Protein AF-A0A531JCI9-F1 (afdb_monomer_lite)

Sequence (90 aa):
WTLGLLTAGGFKEGTDYVCAQAPTDWGKPGFILNSDSVVFFQQKDPDYVEGQKLLASTILSPEFQTIFNQTKGSIPARLDVDLSNGFNPC

pLDDT: mean 92.93, std 5.0, range [74.31, 98.62]

Structure (mmCIF, N/CA/C/O backbone):
data_AF-A0A531JCI9-F1
#
_entry.id   AF-A0A531JCI9-F1
#
loop_
_atom_site.group_PDB
_atom_site.id
_atom_site.type_symbol
_atom_site.label_atom_id
_atom_site.label_alt_id
_atom_site.label_comp_id
_atom_site.label_asym_id
_atom_site.label_entity_id
_atom_site.label_seq_id
_atom_site.pdbx_PDB_ins_code
_atom_site.Cartn_x
_atom_site.Cartn_y
_atom_site.Cartn_z
_atom_site.occupancy
_atom_site.B_iso_or_equiv
_atom_site.auth_seq_id
_atom_site.auth_comp_id
_atom_site.auth_asym_id
_atom_site.auth_atom_id
_atom_site.pdbx_PDB_model_num
ATOM 1 N N . TRP A 1 1 ? -3.023 4.155 -7.560 1.00 74.31 1 TRP A N 1
ATOM 2 C CA . TRP A 1 1 ? -4.425 4.038 -8.045 1.00 74.31 1 TRP A CA 1
ATOM 3 C C . TRP A 1 1 ? -4.468 3.700 -9.527 1.00 74.31 1 TRP A C 1
ATOM 5 O O . TRP A 1 1 ? -4.965 2.632 -9.842 1.00 74.31 1 TRP A O 1
ATOM 15 N N . THR A 1 2 ? -3.918 4.531 -10.424 1.00 90.75 2 THR A N 1
ATOM 16 C CA . THR A 1 2 ? -3.874 4.228 -11.873 1.00 90.75 2 THR A CA 1
ATOM 17 C C . THR A 1 2 ? -3.198 2.891 -12.174 1.00 90.75 2 THR A C 1
ATOM 19 O O . THR A 1 2 ? -3.726 2.112 -12.956 1.00 90.75 2 THR A O 1
ATOM 22 N N . LEU A 1 3 ? -2.089 2.584 -11.492 1.00 89.69 3 LEU A N 1
ATOM 23 C CA . LEU A 1 3 ? -1.416 1.286 -11.603 1.00 89.69 3 LEU A CA 1
ATOM 24 C C . LEU A 1 3 ? -2.352 0.114 -11.296 1.00 89.69 3 LEU A C 1
ATOM 26 O O . LEU A 1 3 ? -2.453 -0.795 -12.105 1.00 89.69 3 LEU A O 1
ATOM 30 N N . GLY A 1 4 ? -3.112 0.168 -10.197 1.00 89.00 4 GLY A N 1
ATOM 31 C CA . GLY A 1 4 ? -4.077 -0.886 -9.873 1.00 89.00 4 GLY A CA 1
ATOM 32 C C . GLY A 1 4 ? -5.153 -1.090 -10.946 1.00 89.00 4 GLY A C 1
ATOM 33 O O . GLY A 1 4 ? -5.543 -2.224 -11.205 1.00 89.00 4 GLY A O 1
ATOM 34 N N . LEU A 1 5 ? -5.596 -0.021 -11.623 1.00 91.94 5 LEU A N 1
ATOM 35 C CA . LEU A 1 5 ? -6.509 -0.139 -12.768 1.00 91.94 5 LEU A CA 1
ATOM 36 C C . LEU A 1 5 ? -5.849 -0.826 -13.968 1.00 91.94 5 LEU A C 1
ATOM 38 O O . LEU A 1 5 ? -6.473 -1.678 -14.596 1.00 91.94 5 LEU A O 1
ATOM 42 N N . LEU A 1 6 ? -4.603 -0.466 -14.282 1.00 92.62 6 LEU A N 1
ATOM 43 C CA . LEU A 1 6 ? -3.843 -1.068 -15.379 1.00 92.62 6 LEU A CA 1
ATOM 44 C C . LEU A 1 6 ? -3.573 -2.553 -15.109 1.00 92.62 6 LEU A C 1
ATOM 46 O O . LEU A 1 6 ? -3.862 -3.387 -15.966 1.00 92.62 6 LEU A O 1
ATOM 50 N N . THR A 1 7 ? -3.138 -2.893 -13.894 1.00 86.19 7 THR A N 1
ATOM 51 C CA . THR A 1 7 ? -2.935 -4.278 -13.450 1.00 86.19 7 THR A CA 1
ATOM 52 C C . THR A 1 7 ? -4.228 -5.086 -13.543 1.00 86.19 7 THR A C 1
ATOM 54 O O . THR A 1 7 ? -4.230 -6.175 -14.113 1.00 86.19 7 THR A O 1
ATOM 57 N N . ALA A 1 8 ? -5.350 -4.551 -13.045 1.00 90.06 8 ALA A N 1
ATOM 58 C CA . ALA A 1 8 ? -6.652 -5.215 -13.139 1.00 90.06 8 ALA A CA 1
ATOM 59 C C . ALA A 1 8 ? -7.132 -5.381 -14.594 1.00 90.06 8 ALA A C 1
ATOM 61 O O . ALA A 1 8 ? -7.818 -6.351 -14.911 1.00 90.06 8 ALA A O 1
ATOM 62 N N . GLY A 1 9 ? -6.755 -4.454 -15.479 1.00 93.69 9 GLY A N 1
ATOM 63 C CA . GLY A 1 9 ? -7.001 -4.532 -16.918 1.00 93.69 9 GLY A CA 1
ATOM 64 C C . GLY A 1 9 ? -6.053 -5.466 -17.681 1.00 93.69 9 GLY A C 1
ATOM 65 O O . GLY A 1 9 ? -6.240 -5.649 -18.880 1.00 93.69 9 GLY A O 1
ATOM 66 N N . GLY A 1 10 ? -5.052 -6.058 -17.019 1.00 92.06 10 GLY A N 1
ATOM 67 C CA . GLY A 1 10 ? -4.077 -6.963 -17.635 1.00 92.06 10 GLY A CA 1
ATOM 68 C C . GLY A 1 10 ? -2.948 -6.274 -18.409 1.00 92.06 10 GLY A C 1
ATOM 69 O O . GLY A 1 10 ? -2.204 -6.958 -19.114 1.00 92.06 10 GLY A O 1
ATOM 70 N N . PHE A 1 11 ? -2.804 -4.952 -18.280 1.00 93.06 11 PHE A N 1
ATOM 71 C CA . PHE A 1 11 ? -1.698 -4.196 -18.870 1.00 93.06 11 PHE A CA 1
ATOM 72 C C . PHE A 1 11 ? -0.390 -4.480 -18.125 1.00 93.06 11 PHE A C 1
ATOM 74 O O . PHE A 1 11 ? -0.381 -4.663 -16.906 1.00 93.06 11 PHE A O 1
ATOM 81 N N . LYS A 1 12 ? 0.726 -4.488 -18.855 1.00 89.75 12 LYS A N 1
ATOM 82 C CA . LYS A 1 12 ? 2.054 -4.832 -18.340 1.00 89.75 12 LYS A CA 1
ATOM 83 C C . LYS A 1 12 ? 3.003 -3.641 -18.400 1.00 89.75 12 LYS A C 1
ATOM 85 O O . LYS A 1 12 ? 3.215 -3.052 -19.460 1.00 89.75 12 LYS A O 1
ATOM 90 N N . GLU A 1 13 ? 3.622 -3.334 -17.265 1.00 89.00 13 GLU A N 1
ATOM 91 C CA . GLU A 1 13 ? 4.737 -2.387 -17.182 1.00 89.00 13 GLU A CA 1
ATOM 92 C C . GLU A 1 13 ? 5.887 -2.825 -18.110 1.00 89.00 13 GLU A C 1
ATOM 94 O O . GLU A 1 13 ? 6.086 -4.017 -18.361 1.00 89.00 13 GLU A O 1
ATOM 99 N N . GLY A 1 14 ? 6.578 -1.860 -18.713 1.00 90.31 14 GLY A N 1
ATOM 100 C CA . GLY A 1 14 ? 7.654 -2.076 -19.679 1.00 90.31 14 GLY A CA 1
ATOM 101 C C . GLY A 1 14 ? 7.194 -2.530 -21.070 1.00 90.31 14 GLY A C 1
ATOM 102 O O . GLY A 1 14 ? 7.992 -2.504 -22.005 1.00 90.31 14 GLY A O 1
ATOM 103 N N . THR A 1 15 ? 5.925 -2.925 -21.235 1.00 93.81 15 THR A N 1
ATOM 104 C CA . THR A 1 15 ? 5.332 -3.300 -22.534 1.00 93.81 15 THR A CA 1
ATOM 105 C C . THR A 1 15 ? 4.248 -2.314 -22.953 1.00 93.81 15 THR A C 1
ATOM 107 O O . THR A 1 15 ? 4.353 -1.693 -24.007 1.00 93.81 15 THR A O 1
ATOM 110 N N . ASP A 1 16 ? 3.226 -2.152 -22.114 1.00 94.75 16 ASP A N 1
ATOM 111 C CA . ASP A 1 16 ? 2.057 -1.322 -22.402 1.00 94.75 16 ASP A CA 1
ATOM 112 C C . ASP A 1 16 ? 2.164 0.075 -21.776 1.00 94.75 16 ASP A C 1
ATOM 114 O O . ASP A 1 16 ? 1.556 1.028 -22.263 1.00 94.75 16 ASP A O 1
ATOM 118 N N . TYR A 1 17 ? 2.930 0.209 -20.689 1.00 92.38 17 TYR A N 1
ATOM 119 C CA . TYR A 1 17 ? 3.170 1.484 -20.018 1.00 92.38 17 TYR A CA 1
ATOM 120 C C . TYR A 1 17 ? 4.531 1.519 -19.322 1.00 92.38 17 TYR A C 1
ATOM 122 O O . TYR A 1 17 ? 5.123 0.486 -19.024 1.00 92.38 17 TYR A O 1
ATOM 130 N N . VAL A 1 18 ? 4.998 2.730 -19.027 1.00 92.25 18 VAL A N 1
ATOM 131 C CA . VAL A 1 18 ? 6.175 2.994 -18.192 1.00 92.25 18 VAL A CA 1
ATOM 132 C C . VAL A 1 18 ? 5.814 4.018 -17.126 1.00 92.25 18 VAL A C 1
ATOM 134 O O . VAL A 1 18 ? 4.902 4.828 -17.321 1.00 92.25 18 VAL A O 1
ATOM 137 N N . CYS A 1 19 ? 6.546 4.009 -16.018 1.00 89.38 19 CYS A N 1
ATOM 138 C CA . CYS A 1 19 ? 6.392 4.996 -14.956 1.00 89.38 19 CYS A CA 1
ATOM 139 C C . CYS A 1 19 ? 7.662 5.821 -14.827 1.00 89.38 19 CYS A C 1
ATOM 141 O O . CYS A 1 19 ? 8.771 5.296 -14.804 1.00 89.38 19 CYS A O 1
ATOM 143 N N . ALA A 1 20 ? 7.491 7.132 -14.734 1.00 88.06 20 ALA A N 1
ATOM 144 C CA . ALA A 1 20 ? 8.585 8.064 -14.550 1.00 88.06 20 ALA A CA 1
ATOM 145 C C . ALA A 1 20 ? 8.130 9.204 -13.644 1.00 88.06 20 ALA A C 1
ATOM 147 O O . ALA A 1 20 ? 6.938 9.517 -13.560 1.00 88.06 20 ALA A O 1
ATOM 148 N N . GLN A 1 21 ? 9.093 9.840 -12.980 1.00 85.88 21 GLN A N 1
ATOM 149 C CA . GLN A 1 21 ? 8.835 11.075 -12.254 1.00 85.88 21 GLN A CA 1
ATOM 150 C C . GLN A 1 21 ? 8.245 12.110 -13.221 1.00 85.88 21 GLN A C 1
ATOM 152 O O . GLN A 1 21 ? 8.709 12.249 -14.356 1.00 85.88 21 GLN A O 1
ATOM 157 N N . ALA A 1 22 ? 7.226 12.845 -12.770 1.00 88.62 22 ALA A N 1
ATOM 158 C CA . ALA A 1 22 ? 6.703 13.970 -13.534 1.00 88.62 22 ALA A CA 1
ATOM 159 C C . ALA A 1 22 ? 7.842 14.959 -13.866 1.00 88.62 22 ALA A C 1
ATOM 161 O O . ALA A 1 22 ? 8.751 15.121 -13.048 1.00 88.62 22 ALA A O 1
ATOM 162 N N . PRO A 1 23 ? 7.823 15.633 -15.029 1.00 88.88 23 PRO A N 1
ATOM 163 C CA . PRO A 1 23 ? 8.817 16.652 -15.342 1.00 88.88 23 PRO A CA 1
ATOM 164 C C . PRO A 1 23 ? 8.817 17.765 -14.293 1.00 88.88 23 PRO A C 1
ATOM 166 O O . PRO A 1 23 ? 7.761 18.287 -13.936 1.00 88.88 23 PRO A O 1
ATOM 169 N N . THR A 1 24 ? 10.000 18.141 -13.812 1.00 88.06 24 THR A N 1
ATOM 170 C CA . THR A 1 24 ? 10.153 19.164 -12.772 1.00 88.06 24 THR A CA 1
ATOM 171 C C . THR A 1 24 ? 11.395 20.026 -12.986 1.00 88.06 24 THR A C 1
ATOM 173 O O . THR A 1 24 ? 12.398 19.525 -13.490 1.00 88.06 24 THR A O 1
ATOM 176 N N . ASP A 1 25 ? 11.367 21.285 -12.546 1.00 89.50 25 ASP A N 1
ATOM 177 C CA . ASP A 1 25 ? 12.419 22.296 -12.751 1.00 89.50 25 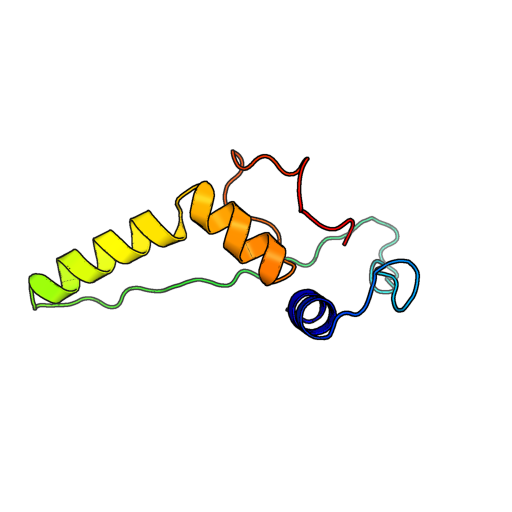ASP A CA 1
ATOM 178 C C . ASP A 1 25 ? 13.346 22.520 -11.538 1.00 89.50 25 ASP A C 1
ATOM 180 O O . ASP A 1 25 ? 14.441 23.056 -11.678 1.00 89.50 25 ASP A O 1
ATOM 184 N N . TRP A 1 26 ? 12.966 22.045 -10.351 1.00 83.44 26 TRP A N 1
ATOM 185 C CA . TRP A 1 26 ? 13.714 22.183 -9.090 1.00 83.44 26 TRP A CA 1
ATOM 186 C C . TRP A 1 26 ? 15.045 21.397 -9.002 1.00 83.44 26 TRP A C 1
ATOM 188 O O . TRP A 1 26 ? 15.713 21.427 -7.965 1.00 83.44 26 TRP A O 1
ATOM 198 N N . GLY A 1 27 ? 15.456 20.704 -10.074 1.00 82.88 27 GLY A N 1
ATOM 199 C CA . GLY A 1 27 ? 16.793 20.104 -10.234 1.00 82.88 27 GLY A CA 1
ATOM 200 C C . GLY A 1 27 ? 17.175 18.996 -9.242 1.00 82.88 27 GLY A C 1
ATOM 201 O O . GLY A 1 27 ? 18.340 18.609 -9.184 1.00 82.88 27 GLY A O 1
ATOM 202 N N . LYS A 1 28 ? 16.227 18.496 -8.440 1.00 84.88 28 LYS A N 1
ATOM 203 C CA . LYS A 1 28 ? 16.443 17.470 -7.410 1.00 84.88 28 LYS A CA 1
ATOM 204 C C . LYS A 1 28 ? 15.370 16.377 -7.498 1.00 84.88 28 LYS A C 1
ATOM 206 O O .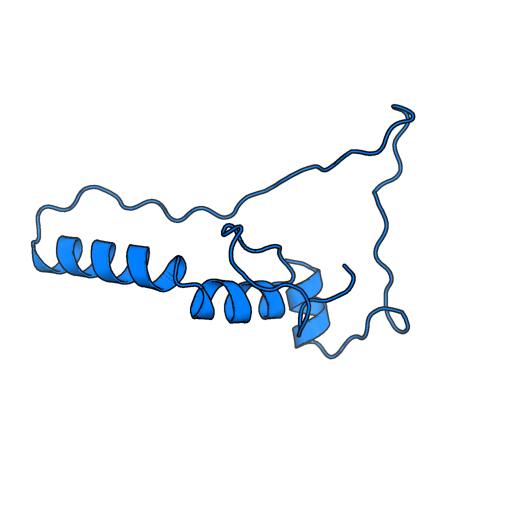 LYS A 1 28 ? 14.251 16.676 -7.920 1.00 84.88 28 LYS A O 1
ATOM 211 N N . PRO A 1 29 ? 15.672 15.134 -7.074 1.00 81.50 29 PRO A N 1
ATOM 212 C CA . PRO A 1 29 ? 14.652 14.110 -6.877 1.00 81.50 29 PRO A CA 1
ATOM 213 C C . PRO A 1 29 ? 13.603 14.588 -5.869 1.00 81.50 29 PRO A C 1
ATOM 215 O O . PRO A 1 29 ? 13.947 15.170 -4.838 1.00 81.50 29 PRO A O 1
ATOM 218 N N . GLY A 1 30 ? 12.333 14.337 -6.167 1.00 84.94 30 GLY A N 1
ATOM 219 C CA . GLY A 1 30 ? 11.211 14.702 -5.312 1.00 84.94 30 GLY A CA 1
ATOM 220 C C . GLY A 1 30 ? 10.167 13.597 -5.305 1.00 84.94 30 GLY A C 1
ATOM 221 O O . GLY A 1 30 ? 9.976 12.908 -6.305 1.00 84.94 30 GLY A O 1
ATOM 222 N N . PHE A 1 31 ? 9.487 13.437 -4.173 1.00 86.75 31 PHE A N 1
ATOM 223 C CA . PHE A 1 31 ? 8.392 12.489 -4.025 1.00 86.75 31 PHE A CA 1
ATOM 224 C C . PHE A 1 31 ? 7.165 13.229 -3.496 1.00 86.75 31 PHE A C 1
ATOM 226 O O . PHE A 1 31 ? 7.198 13.796 -2.403 1.00 86.75 31 PHE A O 1
ATOM 233 N N . ILE A 1 32 ? 6.091 13.249 -4.284 1.00 88.50 32 ILE A N 1
ATOM 234 C CA . ILE A 1 32 ? 4.800 13.787 -3.852 1.00 88.50 32 ILE A CA 1
ATOM 235 C C . ILE A 1 32 ? 4.010 12.616 -3.279 1.00 88.50 32 ILE A C 1
ATOM 237 O O . ILE A 1 32 ? 3.502 11.778 -4.019 1.00 88.50 32 ILE A O 1
ATOM 241 N N . LEU A 1 33 ? 3.937 12.555 -1.952 1.00 90.44 33 LEU A N 1
ATOM 242 C CA . LEU A 1 33 ? 3.188 11.523 -1.250 1.00 90.44 33 LEU A CA 1
ATOM 243 C C . LEU A 1 33 ? 1.716 11.927 -1.137 1.00 90.44 33 LEU A C 1
ATOM 245 O O . LEU A 1 33 ? 1.393 12.981 -0.589 1.00 90.44 33 LEU A O 1
ATOM 249 N N . ASN A 1 34 ? 0.825 11.038 -1.562 1.00 93.31 34 ASN A N 1
ATOM 250 C CA . ASN A 1 34 ? -0.562 11.016 -1.123 1.00 93.31 34 ASN A CA 1
ATOM 251 C C . ASN A 1 34 ? -0.801 9.739 -0.305 1.00 93.31 34 ASN A C 1
ATOM 253 O O . ASN A 1 34 ? -0.303 8.674 -0.657 1.00 93.31 34 ASN A O 1
ATOM 257 N N . SER A 1 35 ? -1.564 9.843 0.782 1.00 94.06 35 SER A N 1
ATOM 258 C CA . SER A 1 35 ? -1.884 8.706 1.647 1.00 94.06 35 SER A CA 1
ATOM 259 C C . SER A 1 35 ? -3.391 8.556 1.766 1.00 94.06 35 SER A C 1
ATOM 261 O O . SER A 1 35 ? -4.077 9.501 2.157 1.00 94.06 35 SER A O 1
ATOM 263 N N . ASP A 1 36 ? -3.890 7.360 1.466 1.00 94.56 36 ASP A N 1
ATOM 264 C CA . ASP A 1 36 ? -5.269 6.982 1.757 1.00 94.56 36 ASP A CA 1
ATOM 265 C C . ASP A 1 36 ? -5.367 6.658 3.260 1.00 94.56 36 ASP A C 1
ATOM 267 O O . ASP A 1 36 ? -4.661 5.782 3.759 1.00 94.56 36 ASP A O 1
ATOM 271 N N . SER A 1 37 ? -6.226 7.372 3.990 1.00 95.31 37 SER A N 1
ATOM 272 C CA . SER A 1 37 ? -6.394 7.214 5.441 1.00 95.31 37 SER A CA 1
ATOM 273 C C . SER A 1 37 ? -7.832 6.838 5.778 1.00 95.31 37 SER A C 1
ATOM 275 O O . SER A 1 37 ? -8.774 7.467 5.297 1.00 95.31 37 SER A O 1
ATOM 277 N N . VAL A 1 38 ? -8.010 5.841 6.646 1.00 96.62 38 VAL A N 1
ATOM 278 C CA . VAL A 1 38 ? -9.324 5.463 7.187 1.00 96.62 38 VAL A CA 1
ATOM 279 C C . VAL A 1 38 ? -9.510 6.144 8.538 1.00 96.62 38 VAL A C 1
ATOM 281 O O . VAL A 1 38 ? -8.718 5.941 9.456 1.00 96.62 38 VAL A O 1
ATOM 284 N N . VAL A 1 39 ? -10.558 6.959 8.657 1.00 97.06 39 VAL A N 1
ATOM 285 C CA . VAL A 1 39 ? -10.886 7.686 9.889 1.00 97.06 39 VAL A CA 1
ATOM 286 C C . VAL A 1 39 ? -12.056 7.007 10.587 1.00 97.06 39 VAL A C 1
ATOM 288 O O . VAL A 1 39 ? -13.114 6.795 9.996 1.00 97.06 39 VAL A O 1
ATOM 291 N N . PHE A 1 40 ? -11.875 6.704 11.869 1.00 97.44 40 PHE A N 1
ATOM 292 C CA . PHE A 1 40 ? -12.904 6.119 12.717 1.00 97.44 40 PHE A CA 1
ATOM 293 C C . PHE A 1 40 ? -13.609 7.211 13.520 1.00 97.44 40 PHE A C 1
ATOM 295 O O . PHE A 1 40 ? -13.039 7.798 14.438 1.00 97.44 40 PHE A O 1
ATOM 302 N N . PHE A 1 41 ? -14.858 7.500 13.163 1.00 97.12 41 PHE A N 1
ATOM 303 C CA . PHE A 1 41 ? -15.689 8.448 13.904 1.00 97.12 41 PHE A CA 1
ATOM 304 C C . PHE A 1 41 ? -16.135 7.847 15.234 1.00 97.12 41 PHE A C 1
ATOM 306 O O . PHE A 1 41 ? -16.465 6.663 15.290 1.00 97.12 41 PHE A O 1
ATOM 313 N N . GLN A 1 42 ? -16.204 8.675 16.276 1.00 97.50 42 GLN A N 1
ATOM 314 C CA . GLN A 1 42 ? -16.588 8.247 17.619 1.00 97.50 42 GLN A CA 1
ATOM 315 C C . GLN A 1 42 ? -17.964 7.562 17.624 1.00 97.50 42 GLN A C 1
ATOM 317 O O . GLN A 1 42 ? -18.944 8.119 17.130 1.00 97.50 42 GLN A O 1
ATOM 322 N N . GLN A 1 43 ? -18.029 6.368 18.214 1.00 97.62 43 GLN A N 1
ATOM 323 C CA . GLN A 1 43 ? -19.253 5.576 18.351 1.00 97.62 43 GLN A CA 1
ATOM 324 C C . GLN A 1 43 ? -19.640 5.421 19.820 1.00 97.62 43 GLN A C 1
ATOM 326 O O . GLN A 1 43 ? -18.791 5.470 20.710 1.00 97.62 43 GLN A O 1
ATOM 331 N N . LYS A 1 44 ? -20.940 5.243 20.065 1.00 97.81 44 LYS A N 1
ATOM 332 C CA . LYS A 1 44 ? -21.486 4.908 21.391 1.00 97.81 44 LYS A CA 1
ATOM 333 C C . LYS A 1 44 ? -21.838 3.430 21.523 1.00 97.81 44 LYS A C 1
ATOM 335 O O . LYS A 1 44 ? -21.882 2.925 22.638 1.00 97.81 44 LYS A O 1
ATOM 340 N N . ASP A 1 45 ? -22.113 2.776 20.398 1.00 98.38 45 ASP A N 1
ATOM 341 C CA . ASP A 1 45 ? -22.440 1.358 20.347 1.00 98.38 45 ASP A CA 1
ATOM 342 C C . ASP A 1 45 ? -21.161 0.521 20.552 1.00 98.38 45 ASP A C 1
ATOM 344 O O . ASP A 1 45 ? -20.213 0.687 19.771 1.00 98.38 45 ASP A O 1
ATOM 348 N N . PRO A 1 46 ? -21.099 -0.341 21.585 1.00 98.06 46 PRO A N 1
ATOM 349 C CA . PRO A 1 46 ? -19.949 -1.204 21.827 1.00 98.06 46 PRO A CA 1
ATOM 350 C C . PRO A 1 46 ? -19.584 -2.087 20.628 1.00 98.06 46 PRO A C 1
ATOM 352 O O . PRO A 1 46 ? -18.397 -2.237 20.344 1.00 98.06 46 PRO A O 1
ATOM 355 N N . ASP A 1 47 ? -20.565 -2.599 19.882 1.00 98.38 47 ASP A N 1
ATOM 356 C CA . ASP A 1 47 ? -20.306 -3.493 18.749 1.00 98.38 47 ASP A CA 1
ATOM 357 C C . ASP A 1 47 ? -19.614 -2.742 17.605 1.00 98.38 47 ASP A C 1
ATOM 359 O O . ASP A 1 47 ? -18.683 -3.254 16.977 1.00 98.38 47 ASP A O 1
ATOM 363 N N . TYR A 1 48 ? -19.989 -1.479 17.372 1.00 98.31 48 TYR A N 1
ATOM 364 C CA . TYR A 1 48 ? -19.282 -0.637 16.408 1.00 98.31 48 TYR A CA 1
ATOM 365 C C . TYR A 1 48 ? -17.875 -0.281 16.874 1.00 98.31 48 TYR A C 1
ATOM 367 O O . TYR A 1 48 ? -16.962 -0.276 16.052 1.00 98.31 48 TYR A O 1
ATOM 375 N N . VAL A 1 49 ?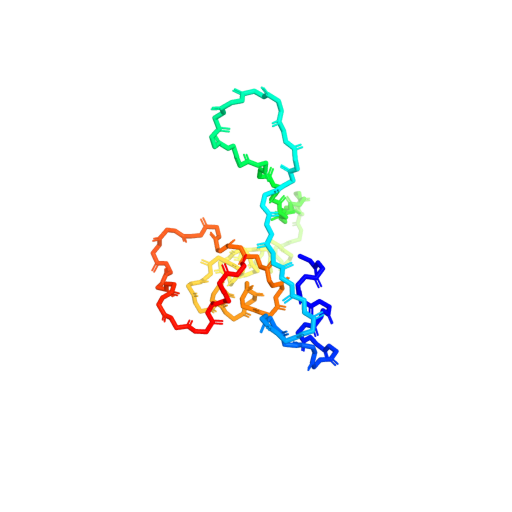 -17.665 -0.017 18.165 1.00 98.44 49 VAL A N 1
ATOM 376 C CA . VAL A 1 49 ? -16.317 0.238 18.698 1.00 98.44 49 VAL A CA 1
ATOM 377 C C . VAL A 1 49 ? -15.409 -0.975 18.481 1.00 98.44 49 VAL A C 1
ATOM 379 O O . VAL A 1 49 ? -14.277 -0.815 18.016 1.00 98.44 49 VAL A O 1
ATOM 382 N N . GLU A 1 50 ? -15.896 -2.184 18.755 1.00 98.44 50 GLU A N 1
ATOM 383 C CA . GLU A 1 50 ? -15.129 -3.410 18.516 1.00 98.44 50 GLU A CA 1
ATOM 384 C C . GLU A 1 50 ? -14.881 -3.649 17.020 1.00 98.44 50 GLU A C 1
ATOM 386 O O . GLU A 1 50 ? -13.753 -3.948 16.622 1.00 98.44 50 GLU A O 1
ATOM 391 N N . GLY A 1 51 ? -15.876 -3.403 16.164 1.00 98.50 51 GLY A N 1
ATOM 392 C CA . GLY A 1 51 ? -15.711 -3.468 14.710 1.00 98.50 51 GLY A CA 1
ATOM 393 C C . GLY A 1 51 ? -14.655 -2.492 14.172 1.00 98.50 51 GLY A C 1
ATOM 394 O O . GLY A 1 51 ? -13.842 -2.864 13.324 1.00 98.50 51 GLY A O 1
ATOM 395 N N . GLN A 1 52 ? -14.603 -1.262 14.694 1.00 98.62 52 GLN A N 1
ATOM 396 C CA . GLN A 1 52 ? -13.583 -0.275 14.322 1.00 98.62 52 GLN A CA 1
ATOM 397 C C . GLN A 1 52 ? -12.172 -0.731 14.717 1.00 98.62 52 GLN A C 1
ATOM 399 O O . GLN A 1 52 ? -11.249 -0.616 13.912 1.00 98.62 52 GLN A O 1
ATOM 404 N N . LYS A 1 53 ? -11.997 -1.298 15.920 1.00 98.31 53 LYS A N 1
ATOM 405 C CA . LYS A 1 53 ? -10.706 -1.854 16.372 1.00 98.31 53 LYS A CA 1
ATOM 406 C C . LYS A 1 53 ? -10.264 -3.039 15.514 1.00 98.31 53 LYS A C 1
ATOM 408 O O . LYS A 1 53 ? -9.092 -3.127 15.131 1.00 98.31 53 LYS A O 1
ATOM 413 N N . LEU A 1 54 ? -11.197 -3.933 15.183 1.00 98.38 54 LEU A N 1
ATOM 414 C CA . LEU A 1 54 ? -10.925 -5.073 14.314 1.00 98.38 54 LEU A CA 1
ATOM 415 C C . LEU A 1 54 ? -10.488 -4.602 12.925 1.00 98.38 54 LEU A C 1
ATOM 417 O O . LEU A 1 54 ? -9.456 -5.048 12.425 1.00 98.38 54 LEU A O 1
ATOM 421 N N . LEU A 1 55 ? -11.215 -3.658 12.323 1.00 98.25 55 LEU A N 1
ATOM 422 C CA . LEU A 1 55 ? -10.837 -3.114 11.023 1.00 98.25 55 LEU A CA 1
ATOM 423 C C . LEU A 1 55 ? -9.475 -2.413 11.086 1.00 98.25 55 LEU A C 1
ATOM 425 O O . LEU A 1 55 ? -8.629 -2.688 10.243 1.00 98.25 55 LEU A O 1
ATOM 429 N N . ALA A 1 56 ? -9.236 -1.565 12.092 1.00 98.06 56 ALA A N 1
ATOM 430 C CA . ALA A 1 56 ? -7.975 -0.841 12.254 1.00 98.06 56 ALA A CA 1
ATOM 431 C C . ALA A 1 56 ? -6.764 -1.783 12.329 1.00 98.06 56 ALA A C 1
ATOM 433 O O . ALA A 1 56 ? -5.762 -1.564 11.649 1.00 98.06 56 ALA A O 1
ATOM 434 N N . SER A 1 57 ? -6.864 -2.851 13.124 1.00 97.81 57 SER A N 1
ATOM 435 C CA . SER A 1 57 ? -5.795 -3.851 13.235 1.00 97.81 57 SER A CA 1
ATOM 436 C C . SER A 1 57 ? -5.633 -4.675 11.954 1.00 97.81 57 SER A C 1
ATOM 438 O O . SER A 1 57 ? -4.507 -4.940 11.537 1.00 97.81 57 SER A O 1
ATOM 440 N N . THR A 1 58 ? -6.738 -5.013 11.285 1.00 98.12 58 THR A N 1
ATOM 441 C CA . THR A 1 58 ? -6.730 -5.793 10.040 1.00 98.12 58 THR A CA 1
ATOM 442 C C . THR A 1 58 ? -6.072 -5.024 8.897 1.00 98.12 58 THR A C 1
ATOM 444 O O . THR A 1 58 ? -5.151 -5.546 8.267 1.00 98.12 58 THR A O 1
ATOM 447 N N . ILE A 1 59 ? -6.479 -3.772 8.649 1.00 97.56 59 ILE A N 1
ATOM 448 C CA . ILE A 1 59 ? -5.962 -2.979 7.519 1.00 97.56 59 ILE A CA 1
ATOM 449 C C . ILE A 1 59 ? -4.496 -2.576 7.694 1.00 97.56 59 ILE A C 1
ATOM 451 O O . ILE A 1 59 ? -3.824 -2.258 6.717 1.00 97.56 59 ILE A O 1
ATOM 455 N N . LEU A 1 60 ? -3.984 -2.597 8.926 1.00 97.25 60 LEU A N 1
ATOM 456 C CA . LEU A 1 60 ? -2.572 -2.381 9.235 1.00 97.25 60 LEU A CA 1
ATOM 457 C C . LEU A 1 60 ? -1.823 -3.690 9.507 1.00 97.25 60 LEU A C 1
ATOM 459 O O . LEU A 1 60 ? -0.690 -3.645 9.973 1.00 97.25 60 LEU A O 1
ATOM 463 N N . SER A 1 61 ? -2.391 -4.862 9.235 1.00 97.94 61 SER A N 1
ATOM 464 C CA . SER A 1 61 ? -1.612 -6.104 9.291 1.00 97.94 61 SER A CA 1
ATOM 465 C C . SER A 1 61 ? -0.575 -6.140 8.151 1.00 97.94 61 SER A C 1
ATOM 467 O O . SER A 1 61 ? -0.851 -5.609 7.071 1.00 97.94 61 SER A O 1
ATOM 469 N N . PRO A 1 62 ? 0.615 -6.748 8.343 1.00 97.12 62 PRO A N 1
ATOM 470 C CA . PRO A 1 62 ? 1.602 -6.891 7.267 1.00 97.12 62 PRO A CA 1
ATOM 471 C C . PRO A 1 62 ? 1.042 -7.614 6.036 1.00 97.12 62 PRO A C 1
ATOM 473 O O . PRO A 1 62 ? 1.299 -7.210 4.904 1.00 97.12 62 PRO A O 1
ATOM 476 N N . GLU A 1 63 ? 0.223 -8.644 6.256 1.00 96.62 63 GLU A N 1
ATOM 477 C CA . GLU A 1 63 ? -0.423 -9.415 5.192 1.00 96.62 63 GLU A CA 1
ATOM 478 C C . GLU A 1 63 ? -1.374 -8.547 4.361 1.00 96.62 63 GLU A C 1
ATOM 480 O O . GLU A 1 63 ? -1.234 -8.471 3.138 1.00 96.62 63 GLU A O 1
ATOM 485 N N . PHE A 1 64 ? -2.287 -7.816 5.015 1.00 97.38 64 PHE A N 1
ATOM 486 C CA . PHE A 1 64 ? -3.198 -6.919 4.306 1.00 97.38 64 PHE A CA 1
ATOM 487 C C . PHE A 1 64 ? -2.434 -5.806 3.588 1.00 97.38 64 PHE A C 1
ATOM 489 O O . PHE A 1 64 ? -2.703 -5.534 2.421 1.00 97.38 64 PHE A O 1
ATOM 496 N N . GLN A 1 65 ? -1.451 -5.189 4.252 1.00 97.81 65 GLN A N 1
ATOM 497 C CA . GLN A 1 65 ? -0.612 -4.156 3.646 1.00 97.81 65 GLN A CA 1
ATOM 498 C C . GLN A 1 65 ? 0.156 -4.678 2.426 1.00 97.81 65 GLN A C 1
ATOM 500 O O . GLN A 1 65 ? 0.361 -3.914 1.490 1.00 97.81 65 GLN A O 1
ATOM 505 N N . THR A 1 66 ? 0.528 -5.955 2.385 1.00 96.56 66 THR A N 1
ATOM 506 C CA . THR A 1 66 ? 1.164 -6.561 1.209 1.00 96.56 66 THR A CA 1
ATOM 507 C C . THR A 1 66 ? 0.165 -6.692 0.061 1.00 96.56 66 THR A C 1
ATOM 509 O O . THR A 1 66 ? 0.322 -6.061 -0.984 1.00 96.56 66 THR A O 1
ATOM 512 N N . ILE A 1 67 ? -0.915 -7.449 0.272 1.00 95.62 67 ILE A N 1
ATOM 513 C CA . ILE A 1 67 ? -1.861 -7.814 -0.795 1.00 95.62 67 ILE A CA 1
ATOM 514 C C . ILE A 1 67 ? -2.607 -6.583 -1.328 1.00 95.62 67 ILE A C 1
ATOM 516 O O . ILE A 1 67 ? -2.773 -6.416 -2.542 1.00 95.62 67 ILE A O 1
ATOM 520 N N . PHE A 1 68 ? -3.039 -5.693 -0.429 1.00 95.44 68 PHE A N 1
ATOM 521 C CA . PHE A 1 68 ? -3.768 -4.485 -0.803 1.00 95.44 68 PHE A CA 1
ATOM 522 C C . PHE A 1 68 ? -2.910 -3.567 -1.673 1.00 95.44 68 PHE A C 1
ATOM 524 O O . PHE A 1 68 ? -3.367 -3.125 -2.725 1.00 95.44 68 PHE A O 1
ATOM 531 N N . ASN A 1 69 ? -1.665 -3.296 -1.270 1.00 95.00 69 ASN A N 1
ATOM 532 C CA . ASN A 1 69 ? -0.812 -2.340 -1.974 1.00 95.00 69 ASN A CA 1
ATOM 533 C C . ASN A 1 69 ? -0.282 -2.882 -3.308 1.00 95.00 69 ASN A C 1
ATOM 535 O O . ASN A 1 69 ? -0.229 -2.117 -4.272 1.00 95.00 69 ASN A O 1
ATOM 539 N N . GLN A 1 70 ? -0.007 -4.187 -3.412 1.00 93.38 70 GLN A N 1
ATOM 540 C CA . GLN A 1 70 ? 0.304 -4.835 -4.694 1.00 93.38 70 GLN A CA 1
ATOM 541 C C . GLN A 1 70 ? -0.850 -4.685 -5.695 1.00 93.38 70 GLN A C 1
ATOM 543 O O . GLN A 1 70 ? -0.640 -4.304 -6.844 1.00 93.38 70 GLN A O 1
ATOM 548 N N . THR A 1 71 ? -2.088 -4.903 -5.242 1.00 91.56 71 THR A N 1
ATOM 549 C CA . THR A 1 71 ? -3.281 -4.784 -6.097 1.00 91.56 71 THR A CA 1
ATOM 550 C C . THR A 1 71 ? -3.601 -3.326 -6.438 1.00 91.56 71 THR A C 1
ATOM 552 O O . THR A 1 71 ? -3.972 -2.997 -7.561 1.00 91.56 71 THR A O 1
ATOM 555 N N . LYS A 1 72 ? -3.466 -2.418 -5.467 1.00 92.62 72 LYS A N 1
ATOM 556 C CA . LYS A 1 72 ? -3.782 -0.988 -5.610 1.00 92.62 72 LYS A CA 1
ATOM 557 C C . LYS A 1 72 ? -2.725 -0.222 -6.420 1.00 92.62 72 LYS A C 1
ATOM 559 O O . LYS A 1 72 ? -3.022 0.869 -6.938 1.00 92.62 72 LYS A O 1
ATOM 564 N N . GLY A 1 73 ? -1.512 -0.772 -6.508 1.00 91.94 73 GLY A N 1
ATOM 565 C CA . GLY A 1 73 ? -0.325 -0.112 -7.045 1.00 91.94 73 GLY A CA 1
ATOM 566 C C . GLY A 1 73 ? 0.064 1.093 -6.191 1.00 91.94 73 GLY A C 1
ATOM 567 O O . GLY A 1 73 ? 0.087 2.223 -6.681 1.00 91.94 73 GLY A O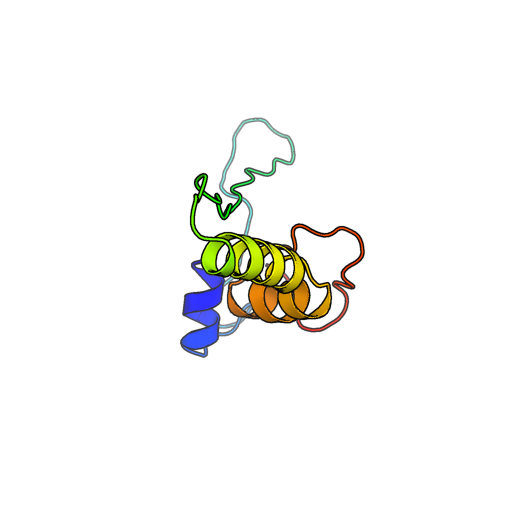 1
ATOM 568 N N . SER A 1 74 ? 0.213 0.868 -4.887 1.00 93.62 74 SER A N 1
ATOM 569 C CA . SER A 1 74 ? 0.679 1.848 -3.899 1.00 93.62 74 SER A CA 1
ATOM 570 C C . SER A 1 74 ? 1.801 1.253 -3.05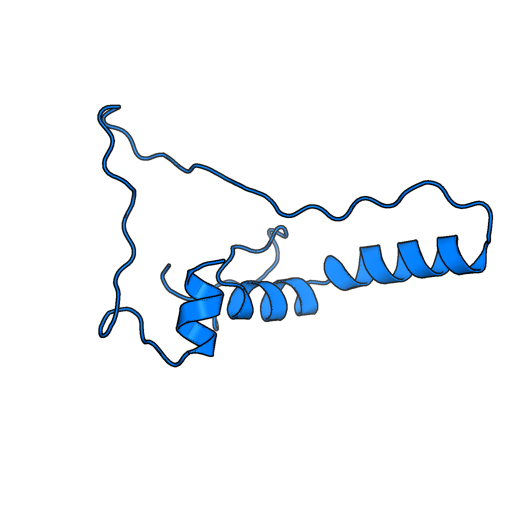1 1.00 93.62 74 SER A C 1
ATOM 572 O O . SER A 1 74 ? 2.118 0.072 -3.168 1.00 93.62 74 SER A O 1
ATOM 574 N N . ILE A 1 75 ? 2.412 2.076 -2.200 1.00 93.81 75 ILE A N 1
ATOM 575 C CA . ILE A 1 75 ? 3.459 1.657 -1.265 1.00 93.81 75 ILE A CA 1
ATOM 576 C C . ILE A 1 75 ? 2.809 1.394 0.104 1.00 93.81 75 ILE A C 1
ATOM 578 O O . ILE A 1 75 ? 1.987 2.210 0.533 1.00 93.81 75 ILE A O 1
ATOM 582 N N . PRO A 1 76 ? 3.152 0.297 0.805 1.00 96.44 76 PRO A N 1
ATOM 583 C CA . PRO A 1 76 ? 2.670 0.042 2.157 1.00 96.44 76 PRO A CA 1
ATOM 584 C C . PRO A 1 76 ? 2.970 1.184 3.128 1.00 96.44 76 PRO A C 1
ATOM 586 O O . PRO A 1 76 ? 4.056 1.756 3.121 1.00 96.44 76 PRO A O 1
ATOM 589 N N . ALA A 1 77 ? 2.029 1.464 4.031 1.00 96.56 77 ALA A N 1
ATOM 590 C CA . ALA A 1 77 ? 2.240 2.432 5.112 1.00 96.56 77 ALA A CA 1
ATOM 591 C C . ALA A 1 77 ? 3.180 1.891 6.207 1.00 96.56 77 ALA A C 1
ATOM 593 O O . ALA A 1 77 ? 3.674 2.641 7.048 1.00 96.56 77 ALA A O 1
ATOM 594 N N . ARG A 1 78 ? 3.403 0.573 6.219 1.00 96.44 78 ARG A N 1
ATOM 595 C CA . ARG A 1 78 ? 4.272 -0.129 7.162 1.00 96.44 78 ARG A CA 1
ATOM 596 C C . ARG A 1 78 ? 5.681 -0.286 6.612 1.00 96.44 78 ARG A C 1
ATOM 598 O O . ARG A 1 78 ? 5.860 -0.675 5.466 1.00 96.44 78 ARG A O 1
ATOM 605 N N . LEU A 1 79 ? 6.667 -0.047 7.473 1.00 96.38 79 LEU A N 1
ATOM 606 C CA . LEU A 1 79 ? 8.090 -0.150 7.133 1.00 96.38 79 LEU A CA 1
ATOM 607 C C . LEU A 1 79 ? 8.634 -1.585 7.205 1.00 96.38 79 LEU A C 1
ATOM 609 O O . LEU A 1 79 ? 9.729 -1.843 6.723 1.00 96.38 79 LEU A O 1
ATOM 613 N N . ASP A 1 80 ? 7.898 -2.500 7.835 1.00 96.06 80 ASP A N 1
ATOM 614 C CA . ASP A 1 80 ? 8.282 -3.901 8.039 1.00 96.06 80 ASP A CA 1
ATOM 615 C C . ASP A 1 80 ? 7.655 -4.860 7.014 1.00 96.06 80 ASP A C 1
ATOM 617 O O . ASP A 1 80 ? 7.733 -6.077 7.174 1.00 96.06 80 ASP A O 1
ATOM 621 N N . VAL A 1 81 ? 7.034 -4.325 5.959 1.00 97.00 81 VAL A N 1
ATOM 622 C CA . VAL A 1 81 ? 6.561 -5.117 4.820 1.00 97.00 81 VAL A CA 1
ATOM 623 C C . VAL A 1 81 ? 7.725 -5.351 3.861 1.00 97.00 81 VAL A C 1
ATOM 625 O O . VAL A 1 81 ? 8.366 -4.402 3.413 1.00 97.00 81 VAL A O 1
ATOM 628 N N . ASP A 1 82 ? 7.986 -6.615 3.534 1.00 94.94 82 ASP A N 1
ATOM 629 C CA . ASP A 1 82 ? 8.990 -6.983 2.538 1.00 94.94 82 ASP A CA 1
ATOM 630 C C . ASP A 1 82 ? 8.509 -6.604 1.130 1.00 94.94 82 ASP A C 1
ATOM 632 O O . ASP A 1 82 ? 7.492 -7.100 0.643 1.00 94.94 82 ASP A O 1
ATOM 636 N N . LEU A 1 83 ? 9.257 -5.714 0.479 1.00 94.81 83 LEU A N 1
ATOM 637 C CA . LEU A 1 83 ? 8.944 -5.211 -0.857 1.00 94.81 83 LEU A CA 1
ATOM 638 C C . LEU A 1 83 ? 9.556 -6.059 -1.981 1.00 94.81 83 LEU A C 1
ATOM 640 O O . LEU A 1 83 ? 9.312 -5.783 -3.151 1.00 94.81 83 LEU A O 1
ATOM 644 N N . SER A 1 84 ? 10.357 -7.078 -1.658 1.00 93.06 84 SER A N 1
ATOM 645 C CA . SER A 1 84 ? 11.130 -7.843 -2.645 1.00 93.06 84 SER A CA 1
ATOM 646 C C . SER A 1 84 ? 10.288 -8.746 -3.552 1.00 93.06 84 SER A C 1
ATOM 648 O O . SER A 1 84 ? 10.779 -9.203 -4.585 1.00 93.06 84 SER A O 1
ATOM 650 N N . ASN A 1 85 ? 9.025 -9.003 -3.197 1.00 88.69 85 ASN A N 1
ATOM 651 C CA . ASN A 1 85 ? 8.150 -9.913 -3.926 1.00 88.69 85 ASN A CA 1
ATOM 652 C C . ASN A 1 85 ? 6.791 -9.271 -4.239 1.00 88.69 85 ASN A C 1
ATOM 654 O O . ASN A 1 85 ? 6.136 -8.722 -3.356 1.00 88.69 85 ASN A O 1
ATOM 658 N N . GLY A 1 86 ? 6.350 -9.370 -5.495 1.00 87.94 86 GLY A N 1
ATOM 659 C CA . GLY A 1 86 ? 5.015 -8.971 -5.961 1.00 87.94 86 GLY A CA 1
ATO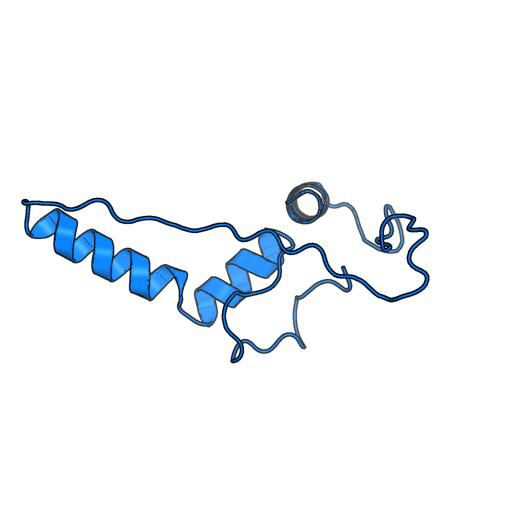M 660 C C . GLY A 1 86 ? 4.754 -7.464 -6.064 1.00 87.94 86 GLY A C 1
ATOM 661 O O . GLY A 1 86 ? 3.768 -7.069 -6.684 1.00 87.94 86 GLY A O 1
ATOM 662 N N . PHE A 1 87 ? 5.620 -6.614 -5.508 1.00 91.00 87 PHE A N 1
ATOM 663 C CA . PHE A 1 87 ? 5.569 -5.177 -5.759 1.00 91.00 87 PHE A CA 1
ATOM 664 C C . PHE A 1 87 ? 6.123 -4.865 -7.145 1.00 91.00 87 PHE A C 1
ATOM 666 O O . PHE A 1 87 ? 7.097 -5.460 -7.607 1.00 91.00 87 PHE A O 1
ATOM 673 N N . ASN A 1 88 ? 5.443 -3.953 -7.826 1.00 86.19 88 ASN A N 1
ATOM 674 C CA . ASN A 1 88 ? 5.800 -3.550 -9.175 1.00 86.19 88 ASN A CA 1
ATOM 675 C C . ASN A 1 88 ? 6.957 -2.519 -9.129 1.00 86.19 88 ASN A C 1
ATOM 677 O O . ASN A 1 88 ? 7.224 -1.959 -8.067 1.00 86.19 88 ASN A O 1
ATOM 681 N N . PRO A 1 89 ? 7.712 -2.328 -10.228 1.00 82.25 89 PRO A N 1
ATOM 682 C CA . PRO A 1 89 ? 8.832 -1.382 -10.260 1.00 82.25 89 PRO A CA 1
ATOM 683 C C . PRO A 1 89 ? 8.372 0.082 -10.326 1.00 82.25 89 PRO A C 1
ATOM 685 O O . PRO A 1 89 ? 9.185 0.985 -10.118 1.00 82.25 89 PRO A O 1
ATOM 688 N N . CYS A 1 90 ? 7.082 0.301 -10.605 1.00 83.31 90 CYS A N 1
ATOM 689 C CA . CYS A 1 90 ? 6.380 1.527 -10.264 1.00 83.31 90 CYS A CA 1
ATOM 690 C C . CYS A 1 90 ? 5.756 1.438 -8.852 1.00 83.31 90 CYS A C 1
ATOM 692 O O . CYS A 1 90 ? 5.433 2.510 -8.316 1.00 83.31 90 CYS A O 1
#

Secondary structure (DSSP, 8-state):
-HHHHHHHTT--BTTTB---PPP-SSSS---------------SSHHHHHHHHHHHHHHTSHHHHHHHHHHHT---S-TTS--SSS----

Radius of gyration: 17.0 Å; chains: 1; bounding box: 39×32×44 Å

Foldseek 3Di:
DVVLVCVVVVHDEPPRDHDDDDDDDPPDDDDDDDDDDDDDDDDPDPVSVVVVVVVVCVCLDLVNQVVVCLNVVHHRPDPPRDCPPSRDPD